Protein AF-A0A072PHT3-F1 (afdb_monomer_lite)

InterPro domains:
  IPR004046 Glutathione S-transferase, C-terminal [PF00043] (11-74)
  IPR010987 Glutathione S-transferase, C-terminal-like [PS50405] (1-90)
  IPR036282 Glutathione S-transferase, C-terminal domain superfamily [SSF47616] (8-84)

Organism: NCBI:txid1182545

Radius of gyration: 15.18 Å; chains: 1; bounding box: 34×43×34 Å

Sequence (118 aa):
MTFIVFTAFKKNTAKHLKQVDARLSQSKYLAGDDITAADFMNIFAVTTFRVISPYDLSEYPHILSWLKDVTSRPAYRRTMEKAERGVPPLIQPVVPQFPWEVLGGLAGWETVPGLVKR

pLDDT: mean 85.96, std 12.29, range [40.78, 98.44]

Structure (mmCIF, N/CA/C/O backbone):
data_AF-A0A072PHT3-F1
#
_entry.id   AF-A0A072PHT3-F1
#
loop_
_atom_site.group_PDB
_atom_site.id
_atom_site.type_symbol
_atom_site.label_atom_id
_atom_site.label_alt_id
_atom_site.label_comp_id
_atom_site.label_asym_id
_atom_site.label_entity_id
_atom_site.label_seq_id
_atom_site.pdbx_PDB_ins_code
_atom_site.Cartn_x
_atom_site.Cartn_y
_atom_site.Cartn_z
_atom_site.occupancy
_atom_site.B_iso_or_equiv
_atom_site.auth_seq_id
_atom_site.auth_comp_id
_atom_site.auth_asym_id
_atom_site.auth_atom_id
_atom_site.pdbx_PDB_model_num
ATOM 1 N N . MET A 1 1 ? 2.958 29.541 -7.898 1.00 40.78 1 MET A N 1
ATOM 2 C CA . MET A 1 1 ? 1.736 28.782 -7.535 1.00 40.78 1 MET A CA 1
ATOM 3 C C . MET A 1 1 ? 1.995 27.282 -7.314 1.00 40.78 1 MET A C 1
ATOM 5 O O . MET A 1 1 ? 1.326 26.687 -6.483 1.00 40.78 1 MET A O 1
ATOM 9 N N . THR A 1 2 ? 3.006 26.678 -7.953 1.00 50.97 2 THR A N 1
ATOM 10 C CA . THR A 1 2 ? 3.325 25.234 -7.856 1.00 50.97 2 THR A CA 1
ATOM 11 C C . THR A 1 2 ? 3.882 24.768 -6.494 1.00 50.97 2 THR A C 1
ATOM 13 O O . THR A 1 2 ? 3.634 23.638 -6.088 1.00 50.97 2 THR A O 1
ATOM 16 N N . PHE A 1 3 ? 4.570 25.628 -5.730 1.00 50.72 3 PHE A N 1
ATOM 17 C CA . PHE A 1 3 ? 5.222 25.230 -4.465 1.00 50.72 3 PHE A CA 1
ATOM 18 C C . PHE A 1 3 ? 4.263 24.924 -3.297 1.00 50.72 3 PHE A C 1
ATOM 20 O O . PHE A 1 3 ? 4.551 24.053 -2.475 1.00 50.72 3 PHE A O 1
ATOM 27 N N . ILE A 1 4 ? 3.110 25.595 -3.210 1.00 60.97 4 ILE A N 1
ATOM 28 C CA . ILE A 1 4 ? 2.185 25.430 -2.073 1.00 60.97 4 ILE A CA 1
ATOM 29 C C . ILE A 1 4 ? 1.455 24.080 -2.144 1.00 60.97 4 ILE A C 1
ATOM 31 O O . ILE A 1 4 ? 1.308 23.410 -1.123 1.00 60.97 4 ILE A O 1
ATOM 35 N N . VAL A 1 5 ? 1.060 23.641 -3.343 1.00 59.81 5 VAL A N 1
ATOM 36 C CA . VAL A 1 5 ? 0.298 22.394 -3.535 1.00 59.81 5 VAL A CA 1
ATOM 37 C C . VAL A 1 5 ? 1.129 21.169 -3.148 1.00 59.81 5 VAL A C 1
ATOM 39 O O . VAL A 1 5 ? 0.661 20.335 -2.376 1.00 59.81 5 VAL A O 1
ATOM 42 N N . PHE A 1 6 ? 2.390 21.093 -3.586 1.00 60.75 6 PHE A N 1
ATOM 43 C CA . PHE A 1 6 ? 3.291 20.001 -3.193 1.00 60.75 6 PHE A CA 1
ATOM 44 C C . PHE A 1 6 ? 3.589 19.988 -1.688 1.00 60.75 6 PHE A C 1
ATOM 46 O O . PHE A 1 6 ? 3.722 18.920 -1.089 1.00 60.75 6 PHE A O 1
ATOM 53 N N . THR A 1 7 ? 3.648 21.166 -1.064 1.00 62.06 7 THR A N 1
ATOM 54 C CA . TH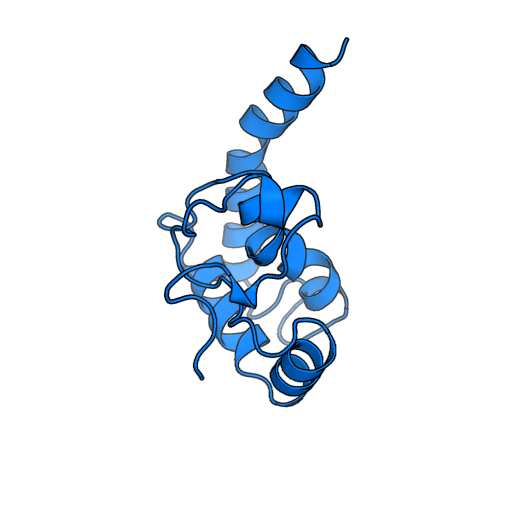R A 1 7 ? 3.884 21.297 0.380 1.00 62.06 7 THR A CA 1
ATOM 55 C C . THR A 1 7 ? 2.676 20.818 1.187 1.00 62.06 7 THR A C 1
ATOM 57 O O . THR A 1 7 ? 2.828 20.031 2.122 1.00 62.06 7 THR A O 1
ATOM 60 N N . ALA A 1 8 ? 1.465 21.235 0.806 1.00 64.50 8 ALA A N 1
ATOM 61 C CA . ALA A 1 8 ? 0.229 20.785 1.442 1.00 64.50 8 ALA A CA 1
ATOM 62 C C . ALA A 1 8 ? -0.001 19.278 1.246 1.00 64.50 8 ALA A C 1
ATOM 64 O O . ALA A 1 8 ? -0.391 18.593 2.192 1.00 64.50 8 ALA A O 1
ATOM 65 N N . PHE A 1 9 ? 0.296 18.757 0.052 1.00 71.44 9 PHE A N 1
ATOM 66 C CA . PHE A 1 9 ? 0.245 17.327 -0.241 1.00 71.44 9 PHE A CA 1
ATOM 67 C C . PHE A 1 9 ? 1.162 16.541 0.703 1.00 71.44 9 PHE A C 1
ATOM 69 O O . PHE A 1 9 ? 0.670 15.728 1.482 1.00 71.44 9 PHE A O 1
ATOM 76 N N . LYS A 1 10 ? 2.463 16.875 0.745 1.00 71.88 10 LYS A N 1
ATOM 77 C CA . LYS A 1 10 ? 3.436 16.223 1.641 1.00 71.88 10 LYS A CA 1
ATOM 78 C C . LYS A 1 10 ? 3.032 16.293 3.113 1.00 71.88 10 LYS A C 1
ATOM 80 O O . LYS A 1 10 ? 3.154 15.299 3.824 1.00 71.88 10 LYS A O 1
ATOM 85 N N . LYS A 1 11 ? 2.532 17.444 3.578 1.00 78.06 11 LYS A N 1
ATOM 86 C CA . LYS A 1 11 ? 2.113 17.626 4.977 1.00 78.06 11 LYS A CA 1
ATOM 87 C C . LYS A 1 11 ? 0.958 16.699 5.359 1.00 78.06 11 LYS A C 1
ATOM 89 O O . LYS A 1 11 ? 0.918 16.196 6.479 1.00 78.06 11 LYS A O 1
ATOM 94 N N . ASN A 1 12 ? 0.018 16.478 4.445 1.00 87.50 12 ASN A N 1
ATOM 95 C CA . ASN A 1 12 ? -1.181 15.705 4.740 1.00 87.50 12 ASN A CA 1
ATOM 96 C C . ASN A 1 12 ? -1.018 14.203 4.473 1.00 87.50 12 ASN A C 1
ATOM 98 O O . ASN A 1 12 ? -1.827 13.432 4.984 1.00 87.50 12 ASN A O 1
ATOM 102 N N . THR A 1 13 ? 0.001 13.760 3.729 1.00 90.69 13 THR A N 1
ATOM 103 C CA . THR A 1 13 ? 0.222 12.334 3.422 1.00 90.69 13 THR A CA 1
ATOM 104 C C . THR A 1 13 ? 0.247 11.471 4.682 1.00 90.69 13 THR A C 1
ATOM 106 O O . THR A 1 13 ? -0.527 10.525 4.780 1.00 90.69 13 THR A O 1
ATOM 109 N N . ALA A 1 14 ? 1.042 11.838 5.692 1.00 92.00 14 ALA A N 1
ATOM 110 C CA . ALA A 1 14 ? 1.130 11.068 6.936 1.00 92.00 14 ALA A CA 1
ATOM 111 C C . ALA A 1 14 ? -0.221 10.967 7.668 1.00 92.00 14 ALA A C 1
ATOM 113 O O . ALA A 1 14 ? -0.563 9.923 8.216 1.00 92.00 14 ALA A O 1
ATOM 114 N N . LYS A 1 15 ? -1.030 12.035 7.646 1.00 94.38 15 LYS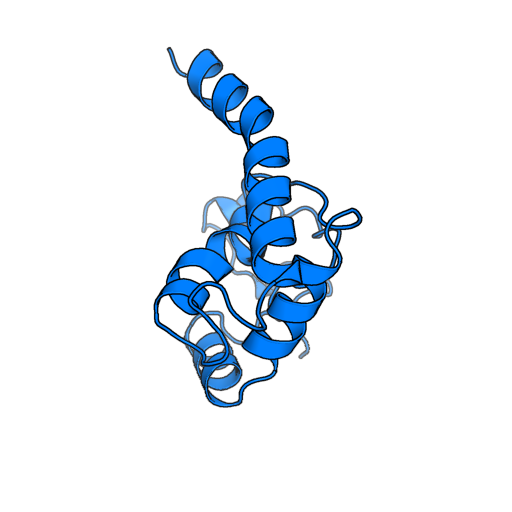 A N 1
ATOM 115 C CA . LYS A 1 15 ? -2.373 12.019 8.242 1.00 94.38 15 LYS A CA 1
ATOM 116 C C . LYS A 1 15 ? -3.293 11.033 7.516 1.00 94.38 15 LYS A C 1
ATOM 118 O O . LYS A 1 15 ? -3.974 10.260 8.182 1.00 94.38 15 LYS A O 1
ATOM 123 N N . HIS A 1 16 ? -3.299 11.041 6.184 1.00 94.19 16 HIS A N 1
ATOM 124 C CA . HIS A 1 16 ? -4.119 10.115 5.398 1.00 94.19 16 HIS A CA 1
ATOM 125 C C . HIS A 1 16 ? -3.666 8.664 5.573 1.00 94.19 16 HIS A C 1
ATOM 127 O O . HIS A 1 16 ? -4.505 7.795 5.780 1.00 94.19 16 HIS A O 1
ATOM 133 N N . LEU A 1 17 ? -2.356 8.398 5.579 1.00 96.00 17 LEU A N 1
ATOM 134 C CA . LEU A 1 17 ? -1.827 7.054 5.831 1.00 96.00 17 LEU A CA 1
ATOM 135 C C . LEU A 1 17 ? -2.249 6.533 7.208 1.00 96.00 17 LEU A C 1
ATOM 137 O O . LEU A 1 17 ? -2.706 5.399 7.308 1.00 96.00 17 LEU A O 1
ATOM 141 N N . LYS A 1 18 ? -2.216 7.377 8.249 1.00 97.19 18 LYS A N 1
ATOM 142 C CA . LYS A 1 18 ? -2.737 7.014 9.580 1.00 97.19 18 LYS A CA 1
ATOM 143 C C . LYS A 1 18 ? -4.222 6.650 9.543 1.00 97.19 18 LYS A C 1
ATOM 145 O O . LYS A 1 18 ? -4.629 5.713 10.217 1.00 97.19 18 LYS A O 1
ATOM 150 N N . GLN A 1 19 ? -5.031 7.367 8.763 1.00 97.19 19 GLN A N 1
ATOM 151 C CA . GLN A 1 19 ? -6.459 7.064 8.619 1.00 97.19 19 GLN A CA 1
ATOM 152 C C . GLN A 1 19 ? -6.700 5.745 7.876 1.00 97.19 19 GLN A C 1
ATOM 154 O O . GLN A 1 19 ? -7.562 4.971 8.283 1.00 97.19 19 GLN A O 1
ATOM 159 N N . VAL A 1 20 ? -5.937 5.477 6.815 1.00 97.62 20 VAL A N 1
ATOM 160 C CA . VAL A 1 20 ? -6.030 4.222 6.057 1.00 97.62 20 VAL A CA 1
ATOM 161 C C . VAL A 1 20 ? -5.587 3.037 6.914 1.00 97.62 20 VAL A C 1
ATOM 163 O O . VAL A 1 20 ? -6.288 2.031 6.963 1.00 97.62 20 VAL A O 1
ATOM 166 N N . ASP A 1 21 ? -4.476 3.160 7.641 1.00 98.44 21 ASP A N 1
ATOM 167 C CA . ASP A 1 21 ? -3.999 2.101 8.533 1.00 98.44 21 ASP A CA 1
ATOM 168 C C . ASP A 1 21 ? -4.989 1.832 9.675 1.00 98.44 21 ASP A C 1
ATOM 170 O O . ASP A 1 21 ? -5.329 0.682 9.935 1.00 98.44 21 ASP A O 1
ATOM 174 N N . ALA A 1 22 ? -5.558 2.884 10.277 1.00 98.44 22 ALA A N 1
ATOM 175 C CA . ALA A 1 22 ? -6.613 2.749 11.282 1.00 98.44 22 ALA A CA 1
ATOM 176 C C . ALA A 1 22 ? -7.902 2.123 10.722 1.00 98.44 22 ALA A C 1
ATOM 178 O O . ALA A 1 22 ? -8.619 1.433 11.439 1.00 98.44 22 ALA A O 1
ATOM 179 N N . ARG A 1 23 ? -8.221 2.342 9.442 1.00 98.06 23 ARG A N 1
ATOM 180 C CA . ARG A 1 23 ? -9.351 1.670 8.791 1.00 98.06 23 ARG A CA 1
ATOM 181 C C . ARG A 1 23 ? -9.075 0.176 8.613 1.00 98.06 23 ARG A C 1
ATOM 183 O O . ARG A 1 23 ? -9.961 -0.632 8.886 1.00 98.06 23 ARG A O 1
ATOM 190 N N . LEU A 1 24 ? -7.866 -0.172 8.174 1.00 98.44 24 LEU A N 1
ATOM 191 C CA . LEU A 1 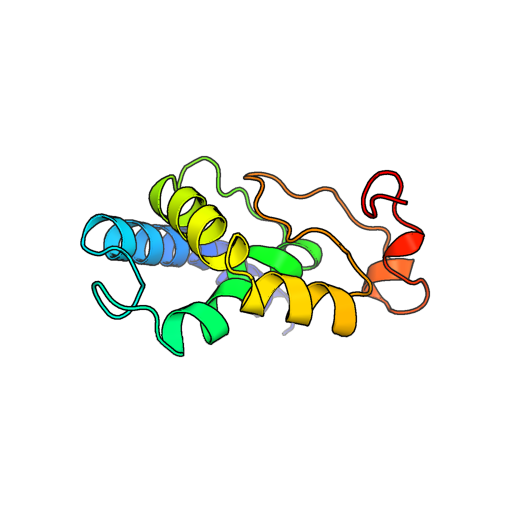24 ? -7.415 -1.549 7.944 1.00 98.44 24 LEU A CA 1
ATOM 192 C C . LEU A 1 24 ? -7.113 -2.318 9.239 1.00 98.44 24 LEU A C 1
ATOM 194 O O . LEU A 1 24 ? -7.030 -3.541 9.217 1.00 98.44 24 LEU A O 1
ATOM 198 N N . SER A 1 25 ? -6.985 -1.635 10.378 1.00 98.31 25 SER A N 1
ATOM 199 C CA . SER A 1 25 ? -6.945 -2.302 11.683 1.00 98.31 25 SER A CA 1
ATOM 200 C C . SER A 1 25 ? -8.321 -2.807 12.133 1.00 98.31 25 SER A C 1
ATOM 202 O O . SER A 1 25 ? -8.403 -3.688 12.984 1.00 98.31 25 SER A O 1
ATOM 204 N N . GLN A 1 26 ? -9.403 -2.272 11.556 1.00 98.19 26 GLN A N 1
ATOM 205 C CA . GLN A 1 26 ? -10.784 -2.622 11.904 1.00 98.19 26 GLN A CA 1
ATOM 206 C C . GLN A 1 26 ? -11.420 -3.639 10.951 1.00 98.19 26 GLN A C 1
ATOM 208 O O . GLN A 1 26 ? -12.384 -4.295 11.331 1.00 98.19 26 GLN A O 1
ATOM 213 N N . SER A 1 27 ? -10.928 -3.765 9.716 1.00 97.62 27 SER A N 1
ATOM 214 C CA . SER A 1 27 ? -11.390 -4.789 8.771 1.00 97.62 27 SER A CA 1
ATOM 215 C C . SER A 1 27 ? -10.300 -5.197 7.797 1.00 97.62 27 SER A C 1
ATOM 217 O O . SER A 1 27 ? -9.349 -4.454 7.560 1.00 97.62 27 SER A O 1
ATOM 219 N N . LYS A 1 28 ? -10.478 -6.364 7.176 1.00 97.31 28 LYS A N 1
ATOM 220 C CA . LYS A 1 28 ? -9.473 -6.958 6.286 1.00 97.31 28 LYS A CA 1
ATOM 221 C C . LYS A 1 28 ? -9.169 -6.115 5.036 1.00 97.31 28 LYS A C 1
ATOM 223 O O . LYS A 1 28 ? -8.026 -6.086 4.584 1.00 97.31 28 LYS A O 1
ATOM 228 N N . TYR A 1 29 ? -10.176 -5.437 4.488 1.00 98.12 29 TYR A N 1
ATOM 229 C CA . TYR A 1 29 ? -10.089 -4.576 3.305 1.00 98.12 29 TYR A CA 1
ATOM 230 C C . TYR A 1 29 ? -10.716 -3.210 3.571 1.00 98.12 29 TYR A C 1
ATOM 232 O O . TYR A 1 29 ? -11.391 -2.998 4.581 1.00 98.12 29 TYR A O 1
ATOM 240 N N . LEU A 1 30 ? -10.540 -2.267 2.643 1.00 97.75 30 LEU A N 1
ATOM 241 C CA . LEU A 1 30 ? -10.981 -0.881 2.838 1.00 97.75 30 LEU A CA 1
ATOM 242 C C . LEU A 1 30 ? -12.504 -0.746 3.019 1.00 97.75 30 LEU A C 1
ATOM 244 O O . LEU A 1 30 ? -12.968 0.117 3.771 1.00 97.75 30 LEU A O 1
ATOM 248 N N . ALA A 1 31 ? -13.284 -1.615 2.374 1.00 97.69 31 ALA A N 1
ATOM 249 C CA . ALA A 1 31 ? -14.748 -1.590 2.412 1.00 97.69 31 ALA A CA 1
ATOM 250 C C . ALA A 1 31 ? -15.380 -2.622 3.367 1.00 97.69 31 ALA A C 1
ATOM 252 O O . ALA A 1 31 ? -16.599 -2.647 3.489 1.00 97.69 31 ALA A O 1
ATOM 253 N N . GLY A 1 32 ? -14.586 -3.443 4.062 1.00 96.81 32 GLY A N 1
ATOM 254 C CA . GLY A 1 32 ? -15.095 -4.506 4.934 1.00 96.81 32 GLY A CA 1
ATOM 255 C C . GLY A 1 32 ? -14.228 -5.759 4.878 1.00 96.81 32 GLY A C 1
ATOM 256 O O . GLY A 1 32 ? -13.013 -5.664 4.707 1.00 96.81 32 GLY A O 1
ATOM 257 N N . ASP A 1 33 ? -14.854 -6.923 5.024 1.00 96.94 33 ASP A N 1
ATOM 258 C CA . ASP A 1 33 ? -14.154 -8.215 5.059 1.00 96.94 33 ASP A CA 1
ATOM 259 C C . ASP A 1 33 ? -13.999 -8.875 3.688 1.00 96.94 33 ASP A C 1
ATOM 261 O O . ASP A 1 33 ? -13.202 -9.804 3.545 1.00 96.94 33 ASP A O 1
ATOM 265 N N . ASP A 1 34 ? -14.674 -8.336 2.671 1.00 96.56 34 ASP A N 1
ATOM 266 C CA . ASP A 1 34 ? -14.556 -8.746 1.276 1.00 96.56 34 ASP A CA 1
ATOM 267 C C . ASP A 1 34 ? -13.785 -7.720 0.445 1.00 96.56 34 ASP A C 1
ATOM 269 O O . ASP A 1 34 ? -13.849 -6.511 0.682 1.00 96.56 34 ASP A O 1
ATOM 273 N N . ILE A 1 35 ? -13.044 -8.214 -0.551 1.00 96.38 35 ILE A N 1
ATOM 274 C CA . ILE A 1 35 ? -12.292 -7.350 -1.461 1.00 96.38 35 ILE A CA 1
ATOM 275 C C . ILE A 1 35 ? -13.241 -6.635 -2.421 1.00 96.38 35 ILE A C 1
ATOM 277 O O . ILE A 1 35 ? -14.147 -7.244 -2.990 1.00 96.38 35 ILE A O 1
ATOM 281 N N . THR A 1 36 ? -12.999 -5.347 -2.654 1.00 96.75 36 THR A N 1
ATOM 282 C CA . THR A 1 36 ? -13.857 -4.519 -3.508 1.00 96.75 36 THR A CA 1
ATOM 283 C C . THR A 1 36 ? -13.048 -3.624 -4.442 1.00 96.75 36 THR A C 1
ATOM 285 O O . THR A 1 36 ? -11.817 -3.580 -4.409 1.00 96.75 36 THR A O 1
ATOM 288 N N . ALA A 1 37 ? -13.751 -2.850 -5.273 1.00 95.75 37 ALA A N 1
ATOM 289 C CA . ALA A 1 37 ? -13.136 -1.811 -6.091 1.00 95.75 37 ALA A CA 1
ATOM 290 C C . ALA A 1 37 ? -12.343 -0.788 -5.254 1.00 95.75 37 ALA A C 1
ATOM 292 O O . ALA A 1 37 ? -11.349 -0.258 -5.746 1.00 95.75 37 ALA A O 1
ATOM 293 N N . ALA A 1 38 ? -12.729 -0.546 -3.993 1.00 97.06 38 ALA A N 1
ATOM 294 C CA . ALA A 1 38 ? -12.017 0.378 -3.117 1.00 97.06 38 ALA A CA 1
ATOM 295 C C . ALA A 1 38 ? -10.540 -0.013 -2.964 1.00 97.06 38 ALA A C 1
ATOM 297 O O . ALA A 1 38 ? -9.671 0.855 -3.026 1.00 97.06 38 ALA A O 1
ATOM 298 N N . ASP A 1 39 ? -10.241 -1.308 -2.841 1.00 96.50 39 ASP A N 1
ATOM 299 C CA . ASP A 1 39 ? -8.872 -1.795 -2.681 1.00 96.50 39 ASP A CA 1
ATOM 300 C C . ASP A 1 39 ? -8.042 -1.557 -3.944 1.00 96.50 39 ASP A C 1
ATOM 302 O O . ASP A 1 39 ? -6.935 -1.022 -3.886 1.00 96.50 39 ASP A O 1
ATOM 306 N N . PHE A 1 40 ? -8.606 -1.879 -5.107 1.00 92.69 40 PHE A N 1
ATOM 307 C CA . PHE A 1 40 ? -7.916 -1.735 -6.389 1.00 92.69 40 PHE A CA 1
ATOM 308 C C . PHE A 1 40 ? -7.740 -0.278 -6.824 1.00 92.69 40 PHE A C 1
ATOM 310 O O . PHE A 1 40 ? -6.741 0.047 -7.459 1.00 92.69 40 PHE A O 1
ATOM 317 N N . MET A 1 41 ? -8.668 0.612 -6.471 1.00 93.19 41 MET A N 1
ATOM 318 C CA . MET A 1 41 ? -8.532 2.039 -6.774 1.00 93.19 41 MET A CA 1
ATOM 319 C C . MET A 1 41 ? -7.477 2.722 -5.898 1.00 93.19 41 MET A C 1
ATOM 321 O O . MET A 1 41 ? -6.822 3.655 -6.353 1.00 93.19 41 MET A O 1
ATOM 325 N N . ASN A 1 42 ? -7.290 2.259 -4.658 1.00 94.88 42 ASN A N 1
ATOM 326 C CA . ASN A 1 42 ? -6.372 2.893 -3.709 1.00 94.88 42 ASN A CA 1
ATOM 327 C C . ASN A 1 42 ? -4.974 2.262 -3.679 1.00 94.88 42 ASN A C 1
ATOM 329 O O . ASN A 1 42 ? -4.026 2.934 -3.274 1.00 94.88 42 ASN A O 1
ATOM 333 N N . ILE A 1 43 ? -4.804 1.011 -4.125 1.00 93.38 43 ILE A N 1
ATOM 334 C CA . ILE A 1 43 ? -3.505 0.322 -4.048 1.00 93.38 43 ILE A CA 1
ATOM 335 C C . ILE A 1 43 ? -2.388 1.067 -4.787 1.00 93.38 43 ILE A C 1
ATOM 337 O O . ILE A 1 43 ? -1.273 1.132 -4.283 1.00 93.38 43 ILE A O 1
ATOM 341 N N . PHE A 1 44 ? -2.690 1.706 -5.923 1.00 90.44 44 PHE A N 1
ATOM 342 C CA . PHE A 1 44 ? -1.712 2.484 -6.693 1.00 90.44 44 PHE A CA 1
ATOM 343 C C . PHE A 1 44 ? -1.043 3.586 -5.862 1.00 90.44 44 PHE A C 1
ATOM 345 O O . PHE A 1 44 ? 0.162 3.814 -5.994 1.00 90.44 44 PHE A O 1
ATOM 352 N N . ALA A 1 45 ? -1.808 4.245 -4.982 1.00 91.56 45 ALA A N 1
ATOM 353 C CA . ALA A 1 45 ? -1.300 5.339 -4.166 1.00 91.56 45 ALA A CA 1
ATOM 354 C C . ALA A 1 45 ? -0.145 4.871 -3.273 1.00 91.56 45 ALA A C 1
ATOM 356 O O . ALA A 1 45 ? 0.855 5.576 -3.169 1.00 91.56 45 ALA A O 1
ATOM 357 N N . VAL A 1 46 ? -0.255 3.672 -2.694 1.00 93.25 46 VAL A N 1
ATOM 358 C CA . VAL A 1 46 ? 0.724 3.083 -1.765 1.00 93.25 46 VAL A CA 1
ATOM 359 C C . VAL A 1 46 ? 1.667 2.067 -2.422 1.00 93.25 46 VAL A C 1
ATOM 361 O O . VAL A 1 46 ? 2.463 1.437 -1.732 1.00 93.25 46 VAL A O 1
ATOM 364 N N . THR A 1 47 ? 1.633 1.911 -3.746 1.00 91.00 47 THR A N 1
ATOM 365 C CA . THR A 1 47 ? 2.619 1.132 -4.510 1.00 91.00 47 THR A CA 1
ATOM 366 C C . THR A 1 47 ? 3.369 2.044 -5.480 1.00 91.00 47 THR A C 1
ATOM 368 O O . THR A 1 47 ? 4.291 2.746 -5.064 1.00 91.00 47 THR A O 1
ATOM 371 N N . THR A 1 48 ? 2.974 2.076 -6.750 1.00 86.19 48 THR A N 1
ATOM 372 C CA . THR A 1 48 ? 3.683 2.729 -7.856 1.00 86.19 48 THR A CA 1
ATOM 373 C C . THR A 1 48 ? 3.762 4.246 -7.694 1.00 86.19 48 THR A C 1
ATOM 375 O O . THR A 1 48 ? 4.773 4.845 -8.045 1.00 86.19 48 THR A O 1
ATOM 378 N N . PHE A 1 49 ? 2.770 4.905 -7.085 1.00 87.00 49 PHE A N 1
ATOM 379 C CA . PHE A 1 49 ? 2.849 6.357 -6.880 1.00 87.00 49 PHE A CA 1
ATOM 380 C C . PHE A 1 49 ? 4.009 6.773 -5.955 1.00 87.00 49 PHE A C 1
ATOM 382 O O . PHE A 1 49 ? 4.523 7.889 -6.068 1.00 87.00 49 PHE A O 1
ATOM 389 N N . ARG A 1 50 ? 4.497 5.865 -5.094 1.00 89.38 50 ARG A N 1
ATOM 390 C CA . ARG A 1 50 ? 5.656 6.120 -4.221 1.00 89.38 50 ARG A CA 1
ATOM 391 C C . ARG A 1 50 ? 6.968 6.317 -4.983 1.00 89.38 50 ARG A C 1
ATOM 393 O O . ARG A 1 50 ? 7.914 6.857 -4.423 1.00 89.38 50 ARG A O 1
ATOM 400 N N . VAL A 1 51 ? 7.007 5.943 -6.261 1.00 84.62 51 VAL A N 1
ATOM 401 C CA . VAL A 1 51 ? 8.115 6.229 -7.186 1.00 84.62 51 VAL A CA 1
ATOM 402 C C . VAL A 1 51 ? 8.194 7.733 -7.492 1.00 84.62 51 VAL A C 1
ATOM 404 O O . VAL A 1 51 ? 9.283 8.286 -7.605 1.00 84.62 51 VAL A O 1
ATOM 407 N N . ILE A 1 52 ? 7.044 8.414 -7.567 1.00 80.50 52 ILE A N 1
ATOM 408 C CA . ILE A 1 52 ? 6.937 9.857 -7.841 1.00 80.50 52 ILE A CA 1
ATOM 409 C C . ILE A 1 52 ? 7.014 10.664 -6.540 1.00 80.50 52 ILE A C 1
ATOM 411 O O . ILE A 1 52 ? 7.650 11.716 -6.475 1.00 80.50 52 ILE A O 1
ATOM 415 N N . SER A 1 53 ? 6.341 10.187 -5.490 1.00 84.69 53 SER A N 1
ATOM 416 C CA . SER A 1 53 ? 6.312 10.833 -4.180 1.00 84.69 53 SER A CA 1
ATOM 417 C C . SER A 1 53 ? 6.722 9.834 -3.100 1.00 84.69 53 SER A C 1
ATOM 419 O O . SER A 1 53 ? 5.864 9.119 -2.583 1.00 84.69 53 SER A O 1
ATOM 421 N N . PRO A 1 54 ? 8.019 9.748 -2.758 1.00 85.81 54 PRO A N 1
ATOM 422 C CA . PRO A 1 54 ? 8.492 8.758 -1.806 1.00 85.81 54 PRO A CA 1
ATOM 423 C C . PRO A 1 54 ? 8.021 9.090 -0.390 1.00 85.81 54 PRO A C 1
ATOM 425 O O . PRO A 1 54 ? 8.196 10.208 0.103 1.00 85.81 54 PRO A O 1
ATOM 428 N N . TYR A 1 55 ? 7.443 8.090 0.267 1.00 90.00 55 TYR A N 1
ATOM 429 C CA . TYR A 1 55 ? 7.120 8.098 1.688 1.00 90.00 55 TYR A CA 1
ATOM 430 C C . TYR A 1 55 ? 7.236 6.678 2.257 1.00 90.00 55 TYR A C 1
ATOM 432 O O . TYR A 1 55 ? 7.014 5.689 1.551 1.00 90.00 55 TYR A O 1
ATOM 440 N N . ASP A 1 56 ? 7.620 6.598 3.529 1.00 92.62 56 ASP A N 1
ATOM 441 C CA . ASP A 1 56 ? 7.869 5.345 4.239 1.00 92.62 56 ASP A CA 1
ATOM 442 C C . ASP A 1 56 ? 6.563 4.770 4.802 1.00 92.62 56 ASP A C 1
ATOM 444 O O . ASP A 1 56 ? 5.759 5.495 5.394 1.00 92.62 56 ASP A O 1
ATOM 448 N N . LEU A 1 57 ? 6.353 3.467 4.603 1.00 95.88 57 LEU A N 1
ATOM 449 C CA . LEU A 1 57 ? 5.217 2.731 5.152 1.00 95.88 57 LEU A CA 1
ATOM 450 C C . LEU A 1 57 ? 5.545 1.924 6.424 1.00 95.88 57 LEU A C 1
ATOM 452 O O . LEU A 1 57 ? 4.679 1.210 6.922 1.00 95.88 57 LEU A O 1
ATOM 456 N N . SER A 1 58 ? 6.761 2.027 6.968 1.00 96.38 58 SER A N 1
ATOM 457 C CA . SER A 1 58 ? 7.227 1.215 8.106 1.00 96.38 58 SER A CA 1
ATOM 458 C C . SER A 1 58 ? 6.364 1.359 9.363 1.00 96.38 58 SER A C 1
ATOM 460 O O . SER A 1 58 ? 6.211 0.398 10.110 1.00 96.38 58 SER A O 1
ATOM 462 N N . GLU A 1 59 ? 5.751 2.526 9.575 1.00 96.75 59 GLU A N 1
ATOM 463 C CA . GLU A 1 59 ? 4.860 2.788 10.715 1.00 96.75 59 GLU A CA 1
ATOM 464 C C . GLU A 1 59 ? 3.406 2.312 10.501 1.00 96.75 59 GLU A C 1
ATOM 466 O O . GLU A 1 59 ? 2.570 2.512 11.380 1.00 96.75 59 GLU A O 1
ATOM 471 N N . TYR A 1 60 ? 3.084 1.697 9.355 1.00 97.69 60 TYR A N 1
ATOM 472 C CA . TYR A 1 60 ? 1.711 1.353 8.950 1.00 97.69 60 TYR A CA 1
ATOM 473 C C . TYR A 1 60 ? 1.564 -0.157 8.673 1.00 97.69 60 TYR A C 1
ATOM 475 O O . TYR A 1 60 ? 1.478 -0.594 7.516 1.00 97.69 60 TYR A O 1
ATOM 483 N N . PRO A 1 61 ? 1.581 -0.997 9.723 1.00 97.81 61 PRO A N 1
ATOM 484 C CA . PRO A 1 61 ? 1.626 -2.450 9.579 1.00 97.81 61 PRO A CA 1
ATOM 485 C C . PRO A 1 61 ? 0.367 -3.039 8.927 1.00 97.81 61 PRO A C 1
ATOM 487 O O . PRO A 1 61 ? 0.463 -4.055 8.231 1.00 97.81 61 PRO A O 1
ATOM 490 N N . HIS A 1 62 ? -0.803 -2.419 9.099 1.00 98.38 62 HIS A N 1
ATOM 491 C CA . HIS A 1 62 ? -2.049 -2.905 8.506 1.00 98.38 62 HIS A CA 1
ATOM 492 C C . HIS A 1 62 ? -2.083 -2.621 7.005 1.00 98.38 62 HIS A C 1
ATOM 494 O O . HIS A 1 62 ? -2.501 -3.485 6.235 1.00 98.38 62 HIS A O 1
ATOM 500 N N . ILE A 1 63 ? -1.545 -1.473 6.570 1.00 98.12 63 ILE A N 1
ATOM 501 C CA . ILE A 1 63 ? -1.320 -1.190 5.144 1.00 98.12 63 ILE A CA 1
ATOM 502 C C . ILE A 1 63 ? -0.385 -2.237 4.534 1.00 98.12 63 ILE A C 1
ATOM 504 O O . ILE A 1 63 ? -0.693 -2.788 3.480 1.00 98.12 63 ILE A O 1
ATOM 508 N N . LEU A 1 64 ? 0.736 -2.551 5.189 1.00 97.44 64 LEU A N 1
ATOM 509 C CA . LEU A 1 64 ? 1.691 -3.550 4.690 1.00 97.44 64 LEU A CA 1
ATOM 510 C C . LEU A 1 64 ? 1.070 -4.953 4.583 1.00 97.44 64 LEU A C 1
ATOM 512 O O . LEU A 1 64 ? 1.292 -5.659 3.595 1.00 97.44 64 LEU A O 1
ATOM 516 N N . SER A 1 65 ? 0.265 -5.352 5.571 1.00 97.38 65 SER A N 1
ATOM 517 C CA . SER A 1 65 ? -0.475 -6.619 5.553 1.00 97.38 65 SER A CA 1
ATOM 518 C C . SER A 1 65 ? -1.486 -6.671 4.401 1.00 97.38 65 SER A C 1
ATOM 520 O O . SER A 1 65 ? -1.484 -7.614 3.606 1.00 97.38 65 SER A O 1
ATOM 522 N N . TRP A 1 66 ? -2.289 -5.615 4.253 1.00 97.75 66 TRP A N 1
ATOM 523 C CA . TRP A 1 66 ? -3.259 -5.459 3.171 1.00 97.75 66 TRP A CA 1
ATOM 524 C C . TRP A 1 66 ? -2.594 -5.498 1.789 1.00 97.75 66 TRP A C 1
ATOM 526 O O . TRP A 1 66 ? -3.045 -6.235 0.911 1.00 97.75 66 TRP A O 1
ATOM 536 N N . LEU A 1 67 ? -1.468 -4.800 1.605 1.00 96.25 67 LEU A N 1
ATOM 537 C CA . LEU A 1 67 ? -0.678 -4.843 0.372 1.00 96.25 67 LEU A CA 1
ATOM 538 C C . LEU A 1 67 ? -0.244 -6.267 0.028 1.00 96.25 67 LEU A C 1
ATOM 540 O O . LEU A 1 67 ? -0.407 -6.712 -1.110 1.00 96.25 67 LEU A O 1
ATOM 544 N N . LYS A 1 68 ? 0.289 -7.007 1.002 1.00 95.12 68 LYS A N 1
ATOM 545 C CA . LYS A 1 68 ? 0.727 -8.389 0.790 1.00 95.12 68 LYS A CA 1
ATOM 546 C C . LYS A 1 68 ? -0.440 -9.289 0.384 1.00 95.12 68 LYS A C 1
ATOM 548 O O . LYS A 1 68 ? -0.304 -10.082 -0.547 1.00 95.12 68 LYS A O 1
ATOM 553 N N . ASP A 1 69 ? -1.588 -9.146 1.038 1.00 95.50 69 ASP A N 1
ATOM 554 C CA . ASP A 1 69 ? -2.771 -9.940 0.725 1.00 95.50 69 ASP A CA 1
ATOM 555 C C . ASP A 1 69 ? -3.306 -9.615 -0.680 1.00 95.50 69 ASP A C 1
ATOM 557 O O . ASP A 1 69 ? -3.429 -10.518 -1.517 1.00 95.50 69 ASP A O 1
ATOM 561 N N . VAL A 1 70 ? -3.567 -8.339 -0.999 1.00 95.44 70 VAL A N 1
ATOM 562 C CA . VAL A 1 70 ? -4.102 -7.911 -2.310 1.00 95.44 70 VAL A CA 1
ATOM 563 C C . VAL A 1 70 ? -3.186 -8.345 -3.452 1.00 95.44 70 VAL A C 1
ATOM 565 O O . VAL A 1 70 ? -3.658 -8.932 -4.429 1.00 95.44 70 VAL A O 1
ATOM 568 N N . THR A 1 71 ? -1.875 -8.146 -3.310 1.00 92.44 71 THR A N 1
ATOM 569 C CA . THR A 1 71 ? -0.905 -8.452 -4.374 1.00 92.44 71 THR A CA 1
ATOM 570 C C . THR A 1 71 ? -0.614 -9.944 -4.556 1.00 92.44 71 THR A C 1
ATOM 572 O O . THR A 1 71 ? -0.206 -10.360 -5.641 1.00 92.44 71 THR A O 1
ATOM 575 N N . SER A 1 72 ? -0.881 -10.787 -3.550 1.00 93.00 72 SER A N 1
ATOM 576 C CA . SER A 1 72 ? -0.712 -12.248 -3.654 1.00 93.00 72 SER A CA 1
ATOM 577 C C . SER A 1 72 ? -1.715 -12.920 -4.607 1.00 93.00 72 SER A C 1
ATOM 579 O O . SER A 1 72 ? -1.497 -14.043 -5.092 1.00 93.00 72 SER A O 1
ATOM 581 N N . ARG A 1 73 ? -2.817 -12.228 -4.915 1.00 93.06 73 ARG A N 1
ATOM 582 C CA . ARG A 1 73 ? -3.931 -12.768 -5.696 1.00 93.06 73 ARG A CA 1
ATOM 583 C C . AR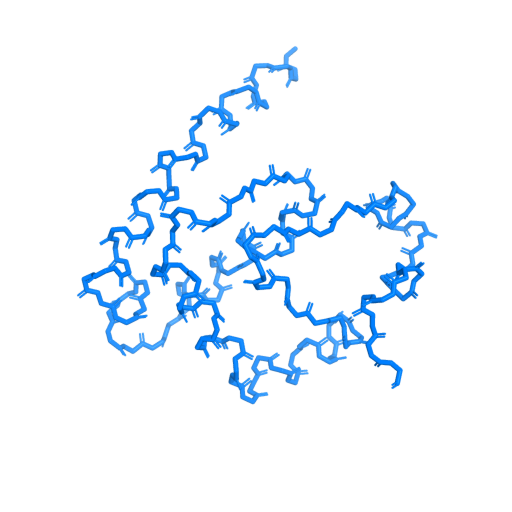G A 1 73 ? -3.507 -13.116 -7.124 1.00 93.06 73 ARG A C 1
ATOM 585 O O . ARG A 1 73 ? -2.866 -12.300 -7.789 1.00 93.06 73 ARG A O 1
ATOM 592 N N . PRO A 1 74 ? -3.928 -14.277 -7.661 1.00 93.62 74 PRO A N 1
ATOM 593 C CA . PRO A 1 74 ? -3.608 -14.663 -9.036 1.00 93.62 74 PRO A CA 1
ATOM 594 C C . PRO A 1 74 ? -4.069 -13.642 -10.081 1.00 93.62 74 PRO A C 1
ATOM 596 O O . PRO A 1 74 ? -3.365 -13.399 -11.054 1.00 93.62 74 PRO A O 1
ATOM 599 N N . ALA A 1 75 ? -5.237 -13.022 -9.877 1.00 91.81 75 ALA A N 1
ATOM 600 C CA . ALA A 1 75 ? -5.745 -11.997 -10.785 1.00 91.81 75 ALA A CA 1
ATOM 601 C C . ALA A 1 75 ? -4.838 -10.759 -10.821 1.00 91.81 75 ALA A C 1
ATOM 603 O O . ALA A 1 75 ? -4.499 -10.299 -11.905 1.00 91.81 75 ALA A O 1
ATOM 604 N N . TYR A 1 76 ? -4.394 -10.281 -9.654 1.00 90.44 76 TYR A N 1
ATOM 605 C CA . TYR A 1 76 ? -3.481 -9.144 -9.559 1.00 90.44 76 TYR A CA 1
ATOM 606 C C . TYR A 1 76 ? -2.149 -9.446 -10.253 1.00 90.44 76 TYR A C 1
ATOM 608 O O . TYR A 1 76 ? -1.716 -8.678 -11.106 1.00 90.44 76 TYR A O 1
ATOM 616 N N . ARG A 1 77 ? -1.543 -10.608 -9.968 1.00 88.88 77 ARG A N 1
ATOM 617 C CA . ARG A 1 77 ? -0.278 -11.025 -10.596 1.00 88.88 77 ARG A CA 1
ATOM 618 C C . ARG A 1 77 ? -0.365 -11.076 -12.122 1.00 88.88 77 ARG A C 1
ATOM 620 O O . ARG A 1 77 ? 0.461 -10.462 -12.785 1.00 88.88 77 ARG A O 1
ATOM 627 N N . ARG A 1 78 ? -1.422 -11.685 -12.672 1.00 89.31 78 ARG A N 1
ATOM 628 C CA . ARG A 1 78 ? -1.660 -11.703 -14.128 1.00 89.31 78 ARG A CA 1
ATOM 629 C C . ARG A 1 78 ? -1.831 -10.306 -14.723 1.00 89.31 78 ARG A C 1
ATOM 631 O O . ARG A 1 78 ? -1.421 -10.073 -15.856 1.00 89.31 78 ARG A O 1
ATOM 638 N N . THR A 1 79 ? -2.464 -9.386 -13.996 1.00 87.75 79 THR A N 1
ATOM 639 C CA . THR A 1 79 ? -2.594 -7.993 -14.443 1.00 87.75 79 THR A CA 1
ATOM 640 C C . THR A 1 79 ? -1.234 -7.307 -14.477 1.00 87.75 79 THR A C 1
ATOM 642 O O . THR A 1 79 ? -0.921 -6.684 -15.483 1.00 87.75 79 THR A O 1
ATOM 645 N N . MET A 1 80 ? -0.402 -7.464 -13.446 1.00 85.19 80 MET A N 1
ATOM 646 C CA . MET A 1 80 ? 0.939 -6.862 -13.401 1.00 85.19 80 MET A CA 1
ATOM 647 C C . MET A 1 80 ? 1.883 -7.442 -14.461 1.00 85.19 80 MET A C 1
ATOM 649 O O . MET A 1 80 ? 2.638 -6.699 -15.083 1.00 85.19 80 MET A O 1
ATOM 653 N N . GLU A 1 81 ? 1.800 -8.745 -14.736 1.00 84.12 81 GLU A N 1
ATOM 654 C CA . GLU A 1 81 ? 2.531 -9.388 -15.839 1.00 84.12 81 GLU A CA 1
ATOM 655 C C . GLU A 1 81 ? 2.198 -8.741 -17.192 1.00 84.12 81 GLU A C 1
ATOM 657 O O . GLU A 1 81 ? 3.091 -8.506 -18.004 1.00 84.12 81 GLU A O 1
ATOM 662 N N . LYS A 1 82 ? 0.923 -8.401 -17.422 1.00 83.94 82 LYS A N 1
ATOM 663 C CA . LYS A 1 82 ? 0.464 -7.764 -18.666 1.00 83.94 82 LYS A CA 1
ATOM 664 C C . LYS A 1 82 ? 0.721 -6.258 -18.714 1.00 83.94 82 LYS A C 1
ATOM 666 O O . LYS A 1 82 ? 1.105 -5.749 -19.760 1.00 83.94 82 LYS A O 1
ATOM 671 N N . ALA A 1 83 ? 0.460 -5.550 -17.618 1.00 79.62 83 ALA A N 1
ATOM 672 C CA . ALA A 1 83 ? 0.474 -4.090 -17.565 1.00 79.62 83 ALA A CA 1
ATOM 673 C C . ALA A 1 83 ? 1.882 -3.531 -17.340 1.00 79.62 83 ALA A C 1
ATOM 675 O O . ALA A 1 83 ? 2.287 -2.591 -18.017 1.00 79.62 83 ALA A O 1
ATOM 676 N N . GLU A 1 84 ? 2.639 -4.132 -16.422 1.00 72.75 84 GLU A N 1
ATOM 677 C CA . GLU A 1 84 ? 3.956 -3.644 -16.005 1.00 72.75 84 GLU A CA 1
ATOM 678 C C . GLU A 1 84 ? 5.090 -4.602 -16.396 1.00 72.75 84 GLU A C 1
ATOM 680 O O . GLU A 1 84 ? 6.183 -4.528 -15.845 1.00 72.75 84 GLU A O 1
ATOM 685 N N . ARG A 1 85 ? 4.850 -5.515 -17.350 1.00 74.12 85 ARG A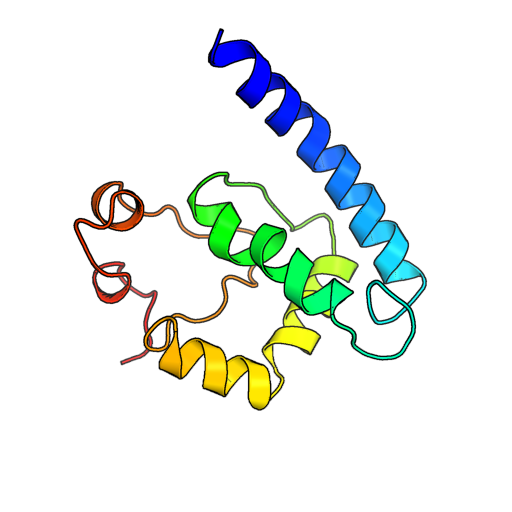 N 1
ATOM 686 C CA . ARG A 1 85 ? 5.855 -6.464 -17.876 1.00 74.12 85 ARG A CA 1
ATOM 687 C C . ARG A 1 85 ? 6.593 -7.249 -16.778 1.00 74.12 85 ARG A C 1
ATOM 689 O O . ARG A 1 85 ? 7.763 -7.587 -16.931 1.00 74.12 85 ARG A O 1
ATOM 696 N N . GLY A 1 86 ? 5.914 -7.538 -15.666 1.00 67.44 86 GLY A N 1
ATOM 697 C CA . GLY A 1 86 ? 6.480 -8.318 -14.562 1.00 67.44 86 GLY A CA 1
ATOM 698 C C . GLY A 1 86 ? 7.282 -7.524 -13.524 1.00 67.44 86 GLY A C 1
ATOM 699 O O . GLY A 1 86 ? 7.971 -8.144 -12.712 1.00 67.44 86 GLY A O 1
ATOM 700 N N . VAL A 1 87 ? 7.185 -6.188 -13.491 1.00 74.44 87 VAL A N 1
ATOM 701 C CA . VAL A 1 87 ? 7.660 -5.403 -12.338 1.00 74.44 87 VAL A CA 1
ATOM 702 C C . VAL A 1 87 ? 6.954 -5.905 -11.069 1.00 74.44 87 VAL A C 1
ATOM 704 O O . VAL A 1 87 ? 5.720 -5.980 -11.033 1.00 74.44 87 VAL A O 1
ATOM 707 N N . PRO A 1 88 ? 7.703 -6.297 -10.021 1.00 74.75 88 PRO A N 1
ATOM 708 C CA . PRO A 1 88 ? 7.104 -6.719 -8.773 1.00 74.75 88 PRO A CA 1
ATOM 709 C C . PRO A 1 88 ? 6.410 -5.518 -8.129 1.00 74.75 88 PRO A C 1
ATOM 711 O O . PRO A 1 88 ? 6.964 -4.415 -8.118 1.00 74.75 88 PRO A O 1
ATOM 714 N N . PRO A 1 89 ? 5.215 -5.714 -7.552 1.00 78.19 89 PRO A N 1
ATOM 715 C CA . PRO A 1 89 ? 4.525 -4.631 -6.885 1.00 78.19 89 PRO A CA 1
ATOM 716 C C . PRO A 1 89 ? 5.404 -4.121 -5.744 1.00 78.19 89 PRO A C 1
ATOM 718 O O . PRO A 1 89 ? 5.919 -4.904 -4.942 1.00 78.19 89 PRO A O 1
ATOM 721 N N . LEU A 1 90 ? 5.586 -2.803 -5.693 1.00 87.50 90 LEU A N 1
ATOM 722 C CA . LEU A 1 90 ? 6.402 -2.130 -4.690 1.00 87.50 90 LEU A CA 1
ATOM 723 C C . LEU A 1 90 ? 5.681 -2.171 -3.338 1.00 87.50 90 LEU A C 1
ATOM 725 O O . LEU A 1 90 ? 5.060 -1.192 -2.933 1.00 87.50 90 LEU A O 1
ATOM 729 N N . ILE A 1 91 ? 5.695 -3.329 -2.678 1.00 90.31 91 ILE A N 1
ATOM 730 C CA . ILE A 1 91 ? 4.983 -3.607 -1.419 1.00 90.31 91 ILE A CA 1
ATOM 731 C C . ILE A 1 91 ? 5.859 -3.437 -0.179 1.00 90.31 91 ILE A C 1
ATOM 733 O O . ILE A 1 91 ? 5.369 -3.484 0.944 1.00 90.31 91 ILE A O 1
ATOM 737 N N . GLN A 1 92 ? 7.161 -3.255 -0.369 1.00 90.19 92 GLN A N 1
ATOM 738 C CA . GLN A 1 92 ? 8.111 -3.027 0.707 1.00 90.19 92 GLN A CA 1
ATOM 739 C C . GLN A 1 92 ? 7.855 -1.672 1.401 1.00 90.19 92 GLN A C 1
ATOM 741 O O . GLN A 1 92 ? 7.328 -0.745 0.769 1.00 90.19 92 GLN A O 1
ATOM 746 N N . PRO A 1 93 ? 8.237 -1.521 2.684 1.00 91.94 93 PRO A N 1
ATOM 747 C CA . PRO A 1 93 ? 8.016 -0.278 3.422 1.00 91.94 93 PRO A CA 1
ATOM 748 C C . PRO A 1 93 ? 8.683 0.935 2.772 1.00 91.94 93 PRO A C 1
ATOM 750 O O . PRO A 1 93 ? 8.046 1.974 2.604 1.00 91.94 93 PRO A O 1
ATOM 753 N N . VAL A 1 94 ? 9.918 0.754 2.300 1.00 89.44 94 VAL A N 1
ATOM 754 C CA . VAL A 1 94 ? 10.708 1.770 1.599 1.00 89.44 94 VAL A CA 1
ATOM 755 C C . VAL A 1 94 ? 10.946 1.318 0.167 1.00 89.44 94 VAL A C 1
ATOM 757 O O . VAL A 1 94 ? 11.505 0.248 -0.066 1.00 89.44 94 VAL A O 1
ATOM 760 N N . VAL A 1 95 ? 10.528 2.128 -0.801 1.00 85.69 95 VAL A N 1
ATOM 761 C CA . VAL A 1 95 ? 10.742 1.844 -2.226 1.00 85.69 95 VAL A CA 1
ATOM 762 C C . VAL A 1 95 ? 12.115 2.352 -2.685 1.00 85.69 95 VAL A C 1
ATOM 764 O O . VAL A 1 95 ? 12.596 3.354 -2.148 1.00 85.69 95 VAL A O 1
ATOM 767 N N . PRO A 1 96 ? 12.771 1.687 -3.655 1.00 79.44 96 PRO A N 1
ATOM 768 C CA . PRO A 1 96 ? 14.009 2.198 -4.231 1.00 79.44 96 PRO A CA 1
ATOM 769 C C . PRO A 1 96 ? 13.767 3.541 -4.929 1.00 79.44 96 PRO A C 1
ATOM 771 O O . PRO A 1 96 ? 12.653 3.847 -5.350 1.00 79.44 96 PRO A O 1
ATOM 774 N N . GLN A 1 97 ? 14.822 4.343 -5.055 1.00 77.00 97 GLN A N 1
ATOM 775 C CA . GLN A 1 97 ? 14.781 5.548 -5.879 1.00 77.00 97 GLN A CA 1
ATOM 776 C C . GLN A 1 97 ? 14.883 5.161 -7.351 1.00 77.00 97 GLN A C 1
ATOM 778 O O . GLN A 1 97 ? 15.647 4.263 -7.710 1.00 77.00 97 GLN A O 1
ATOM 783 N N . PHE A 1 98 ? 14.121 5.850 -8.193 1.00 79.81 98 PHE A N 1
ATOM 784 C CA . PHE A 1 98 ? 14.069 5.574 -9.621 1.00 79.81 98 PHE A CA 1
ATOM 785 C C . PHE A 1 98 ? 14.768 6.687 -10.405 1.00 79.81 98 PHE A C 1
ATOM 787 O O . PHE A 1 98 ? 14.602 7.861 -10.062 1.00 79.81 98 PHE A O 1
ATOM 794 N N . PRO A 1 99 ? 15.530 6.343 -11.457 1.00 82.81 99 PRO A N 1
ATOM 795 C CA . PRO A 1 99 ? 16.106 7.333 -12.357 1.00 82.81 99 PRO A CA 1
ATOM 796 C C . PRO A 1 99 ? 15.017 8.179 -13.028 1.00 82.81 99 PRO A C 1
ATOM 798 O O . PRO A 1 99 ? 13.909 7.695 -13.294 1.00 82.81 99 PRO A O 1
ATOM 801 N N . TRP A 1 100 ? 15.328 9.441 -13.329 1.00 80.69 100 TRP A N 1
ATOM 802 C CA . TRP A 1 100 ? 14.360 10.350 -13.949 1.00 80.69 100 TRP A CA 1
ATOM 803 C C . TRP A 1 100 ? 13.967 9.886 -15.356 1.00 80.69 100 TRP A C 1
ATOM 805 O O . TRP A 1 100 ? 12.861 10.163 -15.800 1.00 80.69 100 TRP A O 1
ATOM 815 N N . GLU A 1 101 ? 14.839 9.148 -16.038 1.00 85.00 101 GLU A N 1
ATOM 816 C CA . GLU A 1 101 ? 14.606 8.570 -17.357 1.00 85.00 101 GLU A CA 1
ATOM 817 C C . GLU A 1 101 ? 13.439 7.579 -17.322 1.00 85.00 101 GLU A C 1
ATOM 819 O O . GLU A 1 101 ? 12.609 7.562 -18.229 1.00 85.00 101 GLU A O 1
ATOM 824 N N . VAL A 1 102 ? 13.335 6.799 -16.241 1.00 82.12 102 VAL A N 1
ATOM 825 C CA . VAL A 1 102 ? 12.230 5.855 -16.019 1.00 82.12 102 VAL A CA 1
ATOM 826 C C . VAL A 1 102 ? 10.949 6.617 -15.680 1.00 82.12 102 VAL A C 1
ATOM 828 O O . VAL A 1 102 ? 9.897 6.367 -16.261 1.00 82.12 102 VAL A O 1
ATOM 831 N N . LEU A 1 103 ? 11.040 7.611 -14.794 1.00 78.69 103 LEU A N 1
ATOM 832 C CA . LEU A 1 103 ? 9.905 8.462 -14.416 1.00 78.69 103 LEU A CA 1
ATOM 833 C C . LEU A 1 103 ? 9.362 9.310 -15.577 1.00 78.69 103 LEU A C 1
ATOM 835 O O . LEU A 1 103 ? 8.161 9.552 -15.659 1.00 78.69 103 LEU A O 1
ATOM 839 N N . GLY A 1 104 ? 10.243 9.761 -16.468 1.00 80.38 104 GLY A N 1
ATOM 840 C CA . GLY A 1 104 ? 9.925 10.546 -17.657 1.00 80.38 104 GLY A CA 1
ATOM 841 C C . GLY A 1 104 ? 9.465 9.704 -18.847 1.00 80.38 104 GLY A C 1
ATOM 842 O O . GLY A 1 104 ? 9.199 10.268 -19.905 1.00 80.38 104 GLY A O 1
ATOM 843 N N . GLY A 1 105 ? 9.389 8.375 -18.700 1.00 80.25 105 GLY A N 1
ATOM 844 C CA . GLY A 1 105 ? 8.986 7.453 -19.765 1.00 80.25 105 GLY A CA 1
ATOM 845 C C . GLY A 1 105 ? 10.001 7.319 -20.905 1.00 80.25 105 GLY A C 1
ATOM 846 O O . GLY A 1 105 ? 9.665 6.791 -21.962 1.00 80.25 105 GLY A O 1
ATOM 847 N N . LEU A 1 106 ? 11.232 7.796 -20.707 1.00 81.69 106 LEU A N 1
ATOM 848 C CA . LEU A 1 106 ? 12.334 7.686 -21.668 1.00 81.69 106 LEU A CA 1
ATOM 849 C C . LEU A 1 106 ? 13.053 6.333 -21.573 1.00 81.69 106 LEU A C 1
ATOM 851 O O . LEU A 1 106 ? 13.745 5.935 -22.507 1.00 81.69 106 LEU A O 1
ATOM 855 N N . ALA A 1 107 ? 12.876 5.624 -20.459 1.00 81.38 107 ALA A N 1
ATOM 856 C CA . ALA A 1 107 ? 13.361 4.273 -20.229 1.00 81.38 107 ALA A CA 1
ATOM 857 C C . ALA A 1 107 ? 12.256 3.404 -19.609 1.00 81.38 107 ALA A C 1
ATOM 859 O O . ALA A 1 107 ? 11.407 3.893 -18.864 1.00 81.38 107 ALA A O 1
ATOM 860 N N . GLY A 1 108 ? 12.260 2.109 -19.927 1.00 77.88 108 GLY A N 1
ATOM 861 C CA . GLY A 1 108 ? 11.349 1.138 -19.323 1.00 77.88 108 GLY A CA 1
ATOM 862 C C . GLY A 1 108 ? 11.794 0.714 -17.921 1.00 77.88 108 GLY A C 1
ATOM 863 O O . GLY A 1 108 ? 12.959 0.846 -17.552 1.00 77.88 108 GLY A O 1
ATOM 864 N N . TRP A 1 109 ? 10.875 0.166 -17.129 1.00 77.44 109 TRP A N 1
ATOM 865 C CA . TRP A 1 109 ? 11.145 -0.298 -15.761 1.00 77.44 109 TRP A CA 1
ATOM 866 C C . TRP A 1 109 ? 12.248 -1.368 -15.685 1.00 77.44 109 TRP A C 1
ATOM 868 O O . TRP A 1 109 ? 12.941 -1.488 -14.677 1.00 77.44 109 TRP A O 1
ATOM 878 N N . GLU A 1 110 ? 12.447 -2.123 -16.765 1.00 77.12 110 GLU A N 1
ATOM 879 C CA . GLU A 1 110 ? 13.495 -3.130 -16.924 1.00 77.12 110 GLU A CA 1
ATOM 880 C C . GLU A 1 110 ? 14.924 -2.576 -16.820 1.00 77.12 110 GLU A C 1
ATOM 882 O O . GLU A 1 110 ? 15.858 -3.348 -16.592 1.00 77.12 110 GLU A O 1
ATOM 887 N N . THR A 1 111 ? 15.117 -1.261 -16.967 1.00 79.88 111 THR A N 1
ATOM 888 C CA . THR A 1 111 ? 16.439 -0.632 -16.852 1.00 79.88 111 THR A CA 1
ATOM 889 C C . THR A 1 111 ? 16.854 -0.383 -15.403 1.00 79.88 111 THR A C 1
ATOM 891 O O . THR A 1 111 ? 18.003 -0.021 -15.162 1.00 79.88 111 THR A O 1
ATOM 894 N N . VAL A 1 112 ? 15.953 -0.569 -14.431 1.00 78.94 112 VAL A N 1
ATOM 895 C CA . VAL A 1 112 ? 16.244 -0.396 -13.002 1.00 78.94 112 VAL A CA 1
ATOM 896 C C . VAL A 1 112 ? 16.898 -1.672 -12.452 1.00 78.94 112 VAL A C 1
ATOM 898 O O . VAL A 1 112 ? 16.251 -2.727 -12.420 1.00 78.94 112 VAL A O 1
ATOM 901 N N . PRO A 1 113 ? 18.164 -1.620 -11.988 1.00 74.88 113 PRO A N 1
ATOM 902 C CA . PRO A 1 113 ? 18.858 -2.804 -11.490 1.00 74.88 113 PRO A CA 1
ATOM 903 C C . PRO A 1 113 ? 18.118 -3.463 -10.319 1.00 74.88 113 PRO A C 1
ATOM 905 O O . PRO A 1 113 ? 17.771 -2.806 -9.341 1.00 74.88 113 PRO A O 1
ATOM 908 N N . GLY A 1 114 ? 17.891 -4.776 -10.414 1.00 72.75 114 GLY A N 1
ATOM 909 C CA . GLY A 1 114 ? 17.254 -5.566 -9.355 1.00 72.75 114 GLY A CA 1
ATOM 910 C C . GLY A 1 114 ? 15.731 -5.423 -9.251 1.00 72.75 114 GLY A C 1
ATOM 911 O O . GLY A 1 114 ? 15.142 -6.038 -8.364 1.00 72.75 114 GLY A O 1
ATOM 912 N N . LEU A 1 115 ? 15.089 -4.656 -10.141 1.00 75.31 115 LEU A N 1
ATOM 913 C CA . LEU A 1 115 ? 13.639 -4.472 -10.119 1.00 75.31 115 LEU A CA 1
ATOM 914 C C . LEU A 1 115 ? 12.892 -5.648 -10.759 1.00 75.31 115 LEU A C 1
ATOM 916 O O . LEU A 1 115 ? 11.992 -6.197 -10.139 1.00 75.31 115 LEU A O 1
ATOM 920 N N . VAL A 1 116 ? 13.261 -6.069 -11.970 1.00 70.06 116 VAL A N 1
ATOM 921 C CA . VAL A 1 116 ? 12.583 -7.170 -12.678 1.00 70.06 116 VAL A CA 1
ATOM 922 C C . VAL A 1 116 ? 13.336 -8.481 -12.443 1.00 70.06 116 VAL A C 1
ATOM 924 O O . VAL A 1 116 ? 14.540 -8.564 -12.698 1.00 70.06 116 VAL A O 1
ATOM 927 N N . LYS A 1 117 ? 12.638 -9.526 -11.975 1.00 60.69 117 LYS A N 1
A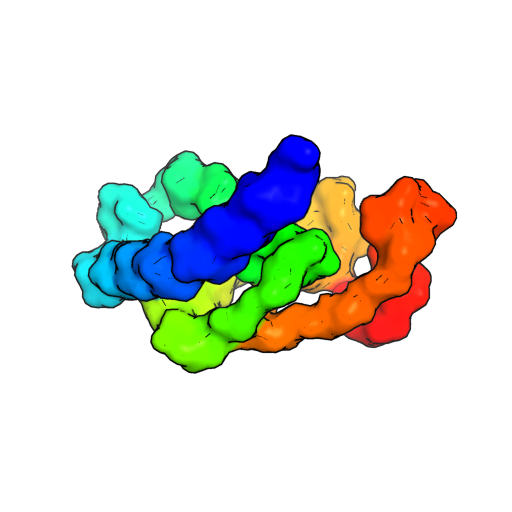TOM 928 C CA . LYS A 1 117 ? 13.182 -10.894 -11.976 1.00 60.69 117 LYS A CA 1
ATOM 929 C C . LYS A 1 117 ? 13.196 -11.396 -13.424 1.00 60.69 117 LYS A C 1
ATOM 931 O O . LYS A 1 117 ? 12.126 -11.558 -14.001 1.00 60.69 117 LYS A O 1
ATOM 936 N N . ARG A 1 118 ? 14.391 -11.565 -14.000 1.00 52.00 118 ARG A N 1
ATOM 937 C CA . ARG A 1 118 ? 14.582 -12.230 -15.300 1.00 52.00 118 ARG A CA 1
ATOM 938 C C . ARG A 1 118 ? 14.262 -13.716 -15.212 1.00 52.00 118 ARG A C 1
ATOM 940 O O . ARG A 1 118 ? 14.525 -14.295 -14.134 1.00 52.00 118 ARG A O 1
#

Foldseek 3Di:
DPVVVVVVVVVCPVVVLVVQLVCLVVAVANVHPDDDVVLVVCLCVVWVCCQVVPDFCPVRVSQLNSNVVVCVDPVNQVCCCVPQVAFRTRSHRGGDHDDVCCVVVVDHPVVDPPRHDD

Secondary structure (DSSP, 8-state):
-HHHHHHHHHHHHHHHHHHHHHHHTTSSBTTBSS--HHHHHHHHHHTGGGGTS----TT-HHHHHHHHHHHHSHHHHHHHHHHSTTPPP--SSSPPP--HHHHTTSS-GGGSTTTS--